Protein AF-A0AAW4PGL2-F1 (afdb_monomer_lite)

Sequence (98 aa):
MDPRDFLQNGTVSVSDTYAVCRTDHTHPCAFATIQDETETTVVVEQDTVETVDANEIESGWTRLTFEMDLPFELVGFLAAVTVVTARKPTASAVGGSA

pLDDT: mean 83.5, std 15.78, range [38.38, 97.56]

Secondary structure (DSSP, 8-state):
--HHHHHHH-EEEEEEEEEEEEESS--TT-SEEEE-SS-EEEEEEGGGGGGS--SEEEEEEEEEEEES---TT--SHHHHHHHHHTTS----------

Structure (mmCIF, N/CA/C/O backbone):
data_AF-A0AAW4PGL2-F1
#
_entry.id   AF-A0AAW4PGL2-F1
#
loop_
_atom_site.group_PDB
_atom_site.id
_atom_site.type_symbol
_atom_site.label_atom_id
_atom_site.label_alt_id
_atom_site.label_comp_id
_atom_site.label_asym_id
_atom_site.label_entity_id
_atom_site.label_seq_id
_atom_site.pdbx_PDB_ins_code
_atom_site.Cartn_x
_atom_site.Cartn_y
_atom_site.Cartn_z
_atom_site.occupancy
_atom_site.B_iso_or_equiv
_atom_site.auth_seq_id
_atom_site.auth_comp_id
_atom_site.auth_asym_id
_atom_site.auth_atom_id
_atom_site.pdbx_PDB_model_num
ATOM 1 N N . MET A 1 1 ? 16.713 9.485 -18.848 1.00 72.62 1 MET A N 1
ATOM 2 C CA . MET A 1 1 ? 16.284 8.118 -19.213 1.00 72.62 1 MET A CA 1
ATOM 3 C C . MET A 1 1 ? 14.792 8.158 -19.485 1.00 72.62 1 MET A C 1
ATOM 5 O O . MET A 1 1 ? 14.121 8.900 -18.776 1.00 72.62 1 MET A O 1
ATOM 9 N N . ASP A 1 2 ? 14.280 7.465 -20.504 1.00 80.50 2 ASP A N 1
ATOM 10 C CA . ASP A 1 2 ? 12.834 7.444 -20.759 1.00 80.50 2 ASP A CA 1
ATOM 11 C C . ASP A 1 2 ? 12.167 6.402 -19.839 1.00 80.50 2 ASP A C 1
ATOM 13 O O . ASP A 1 2 ? 12.506 5.221 -19.918 1.00 80.50 2 ASP A O 1
ATOM 17 N N . PRO A 1 3 ? 11.238 6.790 -18.945 1.00 80.19 3 PRO A N 1
ATOM 18 C CA . PRO A 1 3 ? 10.573 5.849 -18.042 1.00 80.19 3 PRO A CA 1
ATOM 19 C C . PRO A 1 3 ? 9.737 4.786 -18.770 1.00 80.19 3 PRO A C 1
ATOM 21 O O . PRO A 1 3 ? 9.455 3.734 -18.198 1.00 80.19 3 PRO A O 1
ATOM 24 N N . ARG A 1 4 ? 9.342 5.021 -20.028 1.00 80.50 4 ARG A N 1
ATOM 25 C CA . ARG A 1 4 ? 8.542 4.065 -20.809 1.00 80.50 4 ARG A CA 1
ATOM 26 C C . ARG A 1 4 ? 9.323 2.809 -21.182 1.00 80.50 4 ARG A C 1
ATOM 28 O O . ARG A 1 4 ? 8.707 1.754 -21.316 1.00 80.50 4 ARG A O 1
ATOM 35 N N . ASP A 1 5 ? 10.645 2.903 -21.286 1.00 81.88 5 ASP A N 1
ATOM 36 C CA . ASP A 1 5 ? 11.505 1.761 -21.612 1.00 81.88 5 ASP A CA 1
ATOM 37 C C . ASP A 1 5 ? 11.474 0.701 -20.495 1.00 81.88 5 ASP A C 1
ATOM 39 O O . ASP A 1 5 ? 11.529 -0.500 -20.760 1.00 81.88 5 ASP A O 1
ATOM 43 N N . PHE A 1 6 ? 11.298 1.140 -19.244 1.00 78.81 6 PHE A N 1
ATOM 44 C CA . PHE A 1 6 ? 11.144 0.264 -18.079 1.00 78.81 6 PHE A CA 1
ATOM 45 C C . PHE A 1 6 ? 9.772 -0.406 -18.030 1.00 78.81 6 PHE A C 1
ATOM 47 O O . PHE A 1 6 ? 9.664 -1.563 -17.643 1.00 78.81 6 PHE A O 1
ATOM 54 N N . LEU A 1 7 ? 8.720 0.293 -18.463 1.00 75.88 7 LEU A N 1
ATOM 55 C CA . LEU A 1 7 ? 7.367 -0.267 -18.500 1.00 75.88 7 LEU A CA 1
ATOM 56 C C . LEU A 1 7 ? 7.196 -1.323 -19.596 1.00 75.88 7 LEU A C 1
ATOM 58 O O . LEU A 1 7 ? 6.402 -2.241 -19.431 1.00 75.88 7 LEU A O 1
ATOM 62 N N . GLN A 1 8 ? 7.921 -1.202 -20.710 1.00 77.88 8 GLN A N 1
ATOM 63 C CA . GLN A 1 8 ? 7.833 -2.164 -21.815 1.00 77.88 8 GLN A CA 1
ATOM 64 C C . GLN A 1 8 ? 8.459 -3.520 -21.479 1.00 77.88 8 GLN A C 1
ATOM 66 O O . GLN A 1 8 ? 7.989 -4.542 -21.970 1.00 77.88 8 GLN A O 1
ATOM 71 N N . ASN A 1 9 ? 9.503 -3.521 -20.649 1.00 74.94 9 ASN A N 1
ATOM 72 C CA . ASN A 1 9 ? 10.282 -4.720 -20.324 1.00 74.94 9 ASN A CA 1
ATOM 73 C C . ASN A 1 9 ? 10.109 -5.181 -18.869 1.00 74.94 9 ASN A C 1
ATOM 75 O O . ASN A 1 9 ? 10.686 -6.189 -18.469 1.00 74.94 9 ASN A O 1
ATOM 79 N N . GLY A 1 10 ? 9.358 -4.427 -18.072 1.00 77.12 10 GLY A N 1
ATOM 80 C CA . GLY A 1 10 ? 9.133 -4.690 -16.661 1.00 77.12 10 GLY A CA 1
ATOM 81 C C . GLY A 1 10 ? 7.950 -5.618 -16.409 1.00 77.12 10 GLY A C 1
ATOM 82 O O . GLY A 1 10 ? 6.991 -5.651 -17.181 1.00 77.12 10 GLY A O 1
ATOM 83 N N . THR A 1 11 ? 7.997 -6.344 -15.294 1.00 85.69 11 THR A N 1
ATOM 84 C CA . THR A 1 11 ? 6.864 -7.153 -14.828 1.00 85.69 11 THR A CA 1
ATOM 85 C C . THR A 1 11 ? 6.050 -6.353 -13.816 1.00 85.69 11 THR A C 1
ATOM 87 O O . THR A 1 11 ? 6.608 -5.672 -12.954 1.00 85.69 11 THR A O 1
ATOM 90 N N . VAL A 1 12 ? 4.723 -6.413 -13.933 1.00 86.88 12 VAL A N 1
ATOM 91 C CA . VAL A 1 12 ? 3.801 -5.844 -12.945 1.00 86.88 12 VAL A CA 1
ATOM 92 C C . VAL A 1 12 ? 2.989 -6.973 -12.340 1.00 86.88 12 VAL A C 1
ATOM 94 O O . VAL A 1 12 ? 2.261 -7.667 -13.051 1.00 86.88 12 VAL A O 1
ATOM 97 N N . SER A 1 13 ? 3.099 -7.120 -11.026 1.00 89.50 13 SER A N 1
ATOM 98 C CA . SER A 1 13 ? 2.351 -8.098 -10.246 1.00 89.50 13 SER A CA 1
ATOM 99 C C . SER A 1 13 ? 1.164 -7.418 -9.573 1.00 89.50 13 SER A C 1
ATOM 101 O O . SER A 1 13 ? 1.289 -6.336 -8.995 1.00 89.50 13 SER A O 1
ATOM 103 N N . VAL A 1 14 ? 0.001 -8.058 -9.671 1.00 90.38 14 VAL A N 1
ATOM 104 C CA . VAL A 1 14 ? -1.256 -7.613 -9.064 1.00 90.38 14 VAL A CA 1
ATOM 105 C C . VAL A 1 14 ? -1.525 -8.505 -7.862 1.00 90.38 14 VAL A C 1
ATOM 107 O O . VAL A 1 14 ? -1.510 -9.727 -7.997 1.00 90.38 14 VAL A O 1
ATOM 110 N N . SER A 1 15 ? -1.721 -7.910 -6.691 1.00 88.94 15 SER A N 1
ATOM 111 C CA . SER A 1 15 ? -2.040 -8.652 -5.470 1.00 88.94 15 SER A CA 1
ATOM 112 C C . SER A 1 15 ? -3.545 -8.825 -5.266 1.00 88.94 15 SER A C 1
ATOM 114 O O . SER A 1 15 ? -4.355 -8.224 -5.974 1.00 88.94 15 SER A O 1
ATOM 116 N N . ASP A 1 16 ? -3.891 -9.541 -4.199 1.00 89.44 16 ASP A N 1
ATOM 117 C CA . ASP A 1 16 ? -5.219 -9.506 -3.591 1.00 89.44 16 ASP A CA 1
ATOM 118 C C . ASP A 1 16 ? -5.597 -8.097 -3.095 1.00 89.44 16 ASP A C 1
ATOM 120 O O . ASP A 1 16 ? -4.820 -7.135 -3.200 1.00 89.44 16 ASP A O 1
ATOM 124 N N . THR A 1 17 ? -6.824 -7.967 -2.592 1.00 95.06 17 THR A N 1
ATOM 125 C CA . THR A 1 17 ? -7.404 -6.694 -2.162 1.00 95.06 17 THR A CA 1
ATOM 126 C C . THR A 1 17 ? -6.883 -6.229 -0.807 1.00 95.06 17 THR A C 1
ATOM 128 O O . THR A 1 17 ? -6.705 -7.014 0.122 1.00 95.06 17 THR A O 1
ATOM 131 N N . TYR A 1 18 ? -6.723 -4.918 -0.687 1.00 96.50 18 TYR A N 1
ATOM 132 C CA . TYR A 1 18 ? -6.297 -4.204 0.507 1.00 96.50 18 TYR A CA 1
ATOM 133 C C . TYR A 1 18 ? -7.360 -3.185 0.921 1.00 96.50 18 TYR A C 1
ATOM 135 O O . TYR A 1 18 ? -8.204 -2.768 0.119 1.00 96.50 18 TYR A O 1
ATOM 143 N N . ALA A 1 19 ? -7.263 -2.751 2.171 1.00 96.81 19 ALA A N 1
ATOM 144 C CA . ALA A 1 19 ? -7.970 -1.602 2.702 1.00 96.81 19 ALA A CA 1
ATOM 145 C C . ALA A 1 19 ? -6.973 -0.525 3.152 1.00 96.81 19 ALA A C 1
ATOM 147 O O . ALA A 1 19 ? -5.878 -0.831 3.634 1.00 96.81 19 ALA A O 1
ATOM 148 N N . VAL A 1 20 ? -7.367 0.735 2.982 1.00 97.56 20 VAL A N 1
ATOM 149 C CA . VAL A 1 20 ? -6.675 1.913 3.507 1.00 97.56 20 VAL A CA 1
ATOM 150 C C . VAL A 1 20 ? -7.495 2.418 4.685 1.00 97.56 20 VAL A C 1
ATOM 152 O O . VAL A 1 20 ? -8.663 2.765 4.525 1.00 97.56 20 VAL A O 1
ATOM 155 N N . CYS A 1 21 ? -6.900 2.418 5.871 1.00 96.88 21 CYS A N 1
ATOM 156 C CA . CYS A 1 21 ? -7.586 2.750 7.110 1.00 96.88 21 CYS A CA 1
ATOM 157 C C . CYS A 1 21 ? -6.934 3.971 7.752 1.00 96.88 21 CYS A C 1
ATOM 159 O O . CYS A 1 21 ? -5.734 3.944 8.038 1.00 96.88 21 CYS A O 1
ATOM 161 N N . ARG A 1 22 ? -7.728 5.004 8.041 1.00 96.75 22 ARG A N 1
ATOM 162 C CA . ARG A 1 22 ? -7.296 6.105 8.905 1.00 96.75 22 ARG A CA 1
ATOM 163 C C . ARG A 1 22 ? -7.452 5.686 10.359 1.00 96.75 22 ARG A C 1
ATOM 165 O O . ARG A 1 22 ? -8.545 5.302 10.776 1.00 96.75 22 ARG A O 1
ATOM 172 N N . THR A 1 23 ? -6.385 5.788 11.134 1.00 95.19 23 THR A N 1
ATOM 173 C CA . THR A 1 23 ? -6.311 5.321 12.521 1.00 95.19 23 THR A CA 1
ATOM 174 C C . THR A 1 23 ? -5.625 6.362 13.404 1.00 95.19 23 THR A C 1
ATOM 176 O O . THR A 1 23 ? -4.953 7.272 12.923 1.00 95.19 23 THR A O 1
ATOM 179 N N . ASP A 1 24 ? -5.759 6.207 14.720 1.00 93.44 24 ASP A N 1
ATOM 180 C CA . ASP A 1 24 ? -5.010 7.016 15.695 1.00 93.44 24 ASP A CA 1
ATOM 181 C C . ASP A 1 24 ? -3.689 6.343 16.126 1.00 93.44 24 ASP A C 1
ATOM 183 O O . ASP A 1 24 ? -2.929 6.882 16.931 1.00 93.44 24 ASP A O 1
ATOM 187 N N . HIS A 1 25 ? -3.418 5.134 15.624 1.00 92.38 25 HIS A N 1
ATOM 188 C CA . HIS A 1 25 ? -2.273 4.308 16.002 1.00 92.38 25 HIS A CA 1
ATOM 189 C C . HIS A 1 25 ? -1.837 3.367 14.872 1.00 92.38 25 HIS A C 1
ATOM 191 O O . HIS A 1 25 ? -2.588 3.073 13.943 1.00 92.38 25 HIS A O 1
ATOM 197 N N . THR A 1 26 ? -0.605 2.866 14.958 1.00 94.25 26 THR A N 1
ATOM 198 C CA . THR A 1 26 ? -0.079 1.882 14.006 1.00 94.25 26 THR A CA 1
ATOM 199 C C . THR A 1 26 ? -0.710 0.505 14.228 1.00 94.25 26 THR A C 1
ATOM 201 O O . THR A 1 26 ? -1.142 0.178 15.333 1.00 94.25 26 THR A O 1
ATOM 204 N N . HIS A 1 27 ? -0.734 -0.332 13.189 1.00 93.94 27 HIS A N 1
ATOM 205 C CA . HIS A 1 27 ? -1.255 -1.697 13.279 1.00 93.94 27 HIS A CA 1
ATOM 206 C C . HIS A 1 27 ? -0.132 -2.714 13.010 1.00 93.94 27 HIS A C 1
ATOM 208 O O . HIS A 1 27 ? 0.581 -2.578 12.015 1.00 93.94 27 HIS A O 1
ATOM 214 N N . PRO A 1 28 ? 0.048 -3.753 13.849 1.00 92.62 28 PRO A N 1
ATOM 215 C CA . PRO A 1 28 ? 1.182 -4.677 13.738 1.00 92.62 28 PRO A CA 1
ATOM 216 C C . PRO A 1 28 ? 1.186 -5.491 12.438 1.00 92.62 28 PRO A C 1
ATOM 218 O O . PRO A 1 28 ? 2.251 -5.866 11.958 1.00 92.62 28 PRO A O 1
ATOM 221 N N . CYS A 1 29 ? 0.011 -5.739 11.855 1.00 91.50 29 CYS A N 1
ATOM 222 C CA . CYS A 1 29 ? -0.132 -6.443 10.577 1.00 91.50 29 CYS A CA 1
ATOM 223 C C . CYS A 1 29 ? -0.265 -5.487 9.378 1.00 91.50 29 CYS A C 1
ATOM 225 O O . CYS A 1 29 ? -0.711 -5.904 8.312 1.00 91.50 29 CYS A O 1
ATOM 227 N N . ALA A 1 30 ? 0.043 -4.196 9.544 1.00 95.62 30 ALA A N 1
ATOM 228 C CA . ALA A 1 30 ? 0.002 -3.249 8.436 1.00 95.62 30 ALA A CA 1
ATOM 229 C C . ALA A 1 30 ? 1.065 -3.596 7.388 1.00 95.62 30 ALA A C 1
ATOM 231 O O . ALA A 1 30 ? 2.246 -3.732 7.701 1.00 95.62 30 ALA A O 1
ATOM 232 N N . PHE A 1 31 ? 0.645 -3.674 6.127 1.00 95.56 31 PHE A N 1
ATOM 233 C CA . PHE A 1 31 ? 1.560 -3.735 4.993 1.00 95.56 31 PHE A CA 1
ATOM 234 C C . PHE A 1 31 ? 2.372 -2.439 4.881 1.00 95.56 31 PHE A C 1
ATOM 236 O O . PHE A 1 31 ? 3.577 -2.470 4.637 1.00 95.56 31 PHE A O 1
ATOM 243 N N . ALA A 1 32 ? 1.710 -1.299 5.078 1.00 96.12 32 ALA A N 1
ATOM 244 C CA . ALA A 1 32 ? 2.350 0.006 5.125 1.00 96.12 32 ALA A CA 1
ATOM 245 C C . ALA A 1 32 ? 1.729 0.854 6.231 1.00 96.12 32 ALA A C 1
ATOM 247 O O . ALA A 1 32 ? 0.532 0.772 6.494 1.00 96.12 32 ALA A O 1
ATOM 248 N N . THR A 1 33 ? 2.552 1.682 6.867 1.00 96.94 33 THR A N 1
ATOM 249 C CA . THR A 1 33 ? 2.098 2.718 7.794 1.00 96.94 33 THR A CA 1
ATOM 250 C C . THR A 1 33 ? 2.660 4.049 7.332 1.00 96.94 33 THR A C 1
ATOM 252 O O . THR A 1 33 ? 3.871 4.188 7.155 1.00 96.94 33 THR A O 1
ATOM 255 N N . ILE A 1 34 ? 1.768 5.005 7.110 1.00 96.00 34 ILE A N 1
ATOM 256 C CA . ILE A 1 34 ? 2.082 6.390 6.807 1.00 96.00 34 ILE A CA 1
ATOM 257 C C . ILE A 1 34 ? 1.695 7.179 8.046 1.00 96.00 34 ILE A C 1
ATOM 259 O O . ILE A 1 34 ? 0.543 7.145 8.470 1.00 96.00 34 ILE A O 1
ATOM 263 N N . GLN A 1 35 ? 2.671 7.849 8.643 1.00 95.38 35 GLN A N 1
ATOM 264 C CA . GLN A 1 35 ? 2.452 8.673 9.818 1.00 95.38 35 GLN A CA 1
ATOM 265 C C . GLN A 1 35 ? 2.942 10.081 9.514 1.00 95.38 35 GLN A C 1
ATOM 267 O O . GLN A 1 35 ? 4.123 10.274 9.209 1.00 95.38 35 GLN A O 1
ATOM 272 N N . ASP A 1 36 ? 2.028 11.039 9.588 1.00 89.31 36 ASP A N 1
ATOM 273 C CA . ASP A 1 36 ? 2.345 12.460 9.562 1.00 89.31 36 ASP A CA 1
ATOM 274 C C . ASP A 1 36 ? 2.028 13.114 10.919 1.00 89.31 36 ASP A C 1
ATOM 276 O O . ASP A 1 36 ? 1.779 12.434 11.916 1.00 89.31 36 ASP A O 1
ATOM 280 N N . GLU A 1 37 ? 2.142 14.440 11.000 1.00 90.75 37 GLU A N 1
ATOM 281 C CA . GLU A 1 37 ? 1.927 15.183 12.249 1.00 90.75 37 GLU A CA 1
ATOM 282 C C . GLU A 1 37 ? 0.460 15.189 12.709 1.00 90.75 37 GLU A C 1
ATOM 284 O O . GLU A 1 37 ? 0.178 15.466 13.876 1.00 90.75 37 GLU A O 1
ATOM 289 N N . THR A 1 38 ? -0.472 14.914 11.801 1.00 87.75 38 THR A N 1
ATOM 290 C CA . THR A 1 38 ? -1.918 15.081 11.979 1.00 87.75 38 THR A CA 1
ATOM 291 C C . THR A 1 38 ? -2.703 13.780 11.878 1.00 87.75 38 THR A C 1
ATOM 293 O O . THR A 1 38 ? -3.789 13.689 12.446 1.00 87.75 38 THR A O 1
ATOM 296 N N . GLU A 1 39 ? -2.173 12.782 11.177 1.00 91.88 39 GLU A N 1
ATOM 297 C CA . GLU A 1 39 ? -2.894 11.581 10.790 1.00 91.88 39 GLU A CA 1
ATOM 298 C C . GLU A 1 39 ? -1.967 10.358 10.735 1.00 91.88 39 GLU A C 1
ATOM 300 O O . GLU A 1 39 ? -0.810 10.422 10.304 1.00 91.88 39 GLU A O 1
ATOM 305 N N . THR A 1 40 ? -2.497 9.210 11.164 1.00 96.38 40 THR A N 1
ATOM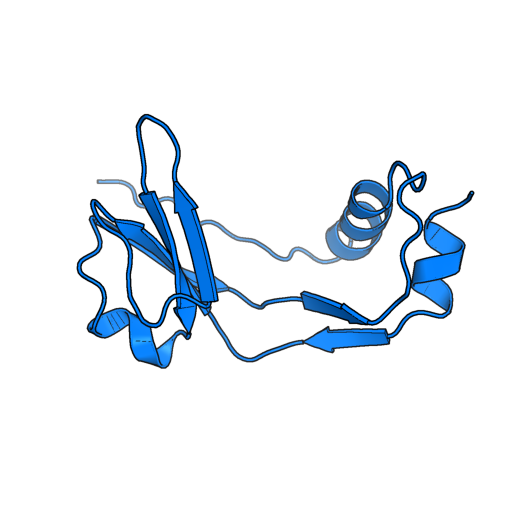 306 C CA . THR A 1 40 ? -1.913 7.901 10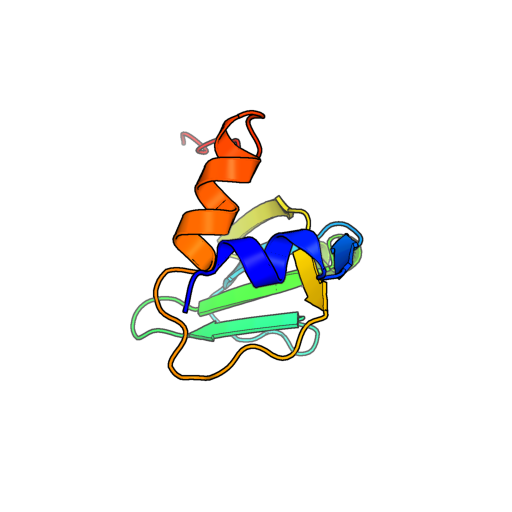.868 1.00 96.38 40 THR A CA 1
ATOM 307 C C . THR A 1 40 ? -2.821 7.163 9.893 1.00 96.38 40 THR A C 1
ATOM 309 O O . THR A 1 40 ? -4.021 7.023 10.117 1.00 96.38 40 THR A O 1
ATOM 312 N N . THR A 1 41 ? -2.235 6.667 8.810 1.00 97.19 41 THR A N 1
ATOM 313 C CA . THR A 1 41 ? -2.911 5.825 7.826 1.00 97.19 41 THR A CA 1
ATOM 314 C C . THR A 1 41 ? -2.182 4.494 7.721 1.00 97.19 41 THR A C 1
ATOM 316 O O . THR A 1 41 ? -0.969 4.439 7.498 1.00 97.19 41 THR A O 1
ATOM 319 N N . VAL A 1 42 ? -2.921 3.397 7.865 1.00 97.56 42 VAL A N 1
ATOM 320 C CA . VAL A 1 42 ? -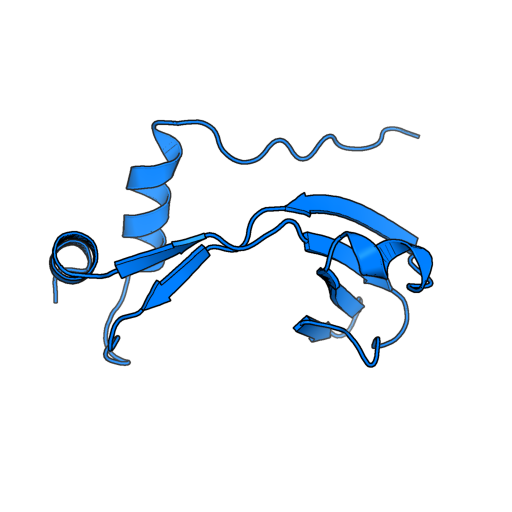2.406 2.036 7.701 1.00 97.56 42 VAL A CA 1
ATOM 321 C C . VAL A 1 42 ? -3.031 1.381 6.478 1.00 97.56 42 VAL A C 1
ATOM 323 O O . VAL A 1 42 ? -4.219 1.528 6.206 1.00 97.56 42 VAL A O 1
ATOM 326 N N . VAL A 1 43 ? -2.222 0.636 5.734 1.00 97.31 43 VAL A N 1
ATOM 327 C CA . VAL A 1 43 ? -2.681 -0.204 4.625 1.00 97.31 43 VAL A CA 1
ATOM 328 C C . VAL A 1 43 ? -2.615 -1.650 5.089 1.00 97.31 43 VAL A C 1
ATOM 330 O O . VAL A 1 43 ? -1.540 -2.119 5.467 1.00 97.31 43 VAL A O 1
ATOM 333 N N . VAL A 1 44 ? -3.739 -2.359 5.070 1.00 96.69 44 VAL A N 1
ATOM 334 C CA . VAL A 1 44 ? -3.858 -3.759 5.518 1.00 96.69 44 VAL A CA 1
ATOM 335 C C . VAL A 1 44 ? -4.496 -4.615 4.435 1.00 96.69 44 VAL A C 1
ATOM 337 O O . VAL A 1 44 ? -5.187 -4.103 3.556 1.00 96.69 44 VAL A O 1
ATOM 340 N N . GLU A 1 45 ? -4.272 -5.924 4.487 1.00 95.88 45 GLU A N 1
ATOM 341 C CA . GLU A 1 45 ? -5.035 -6.859 3.657 1.00 95.88 45 GLU A CA 1
ATOM 342 C C . GLU A 1 45 ? -6.526 -6.757 3.993 1.00 95.88 45 GLU A C 1
ATOM 344 O O . GLU A 1 45 ? -6.895 -6.553 5.154 1.00 95.88 45 GLU A O 1
ATOM 349 N N . GLN A 1 46 ? -7.387 -6.895 2.982 1.00 94.81 46 GLN A N 1
ATOM 350 C CA . GLN A 1 46 ? -8.834 -6.726 3.136 1.00 94.81 46 GLN A CA 1
ATOM 351 C C . GLN A 1 46 ? -9.414 -7.642 4.227 1.00 94.81 46 GLN A C 1
ATOM 353 O O . GLN A 1 46 ? -10.287 -7.214 4.975 1.00 94.81 46 GLN A O 1
ATOM 358 N N . ASP A 1 47 ? -8.880 -8.855 4.370 1.00 93.56 47 ASP A N 1
ATOM 359 C CA . ASP A 1 47 ? -9.319 -9.840 5.369 1.00 93.56 47 ASP A CA 1
ATOM 360 C C . ASP A 1 47 ? -8.905 -9.474 6.807 1.00 93.56 47 ASP A C 1
ATOM 362 O O . ASP A 1 47 ? -9.434 -10.018 7.772 1.00 93.56 47 ASP A O 1
ATOM 366 N N . THR A 1 48 ? -7.965 -8.538 6.968 1.00 92.88 48 THR A N 1
ATOM 367 C CA . THR A 1 48 ? -7.488 -8.051 8.275 1.00 92.88 48 THR A CA 1
ATOM 368 C C . THR A 1 48 ? -8.210 -6.770 8.704 1.00 92.88 48 THR A C 1
ATOM 370 O O . THR A 1 48 ? -8.014 -6.290 9.816 1.00 92.88 48 THR A O 1
ATOM 373 N N . VAL A 1 49 ? -9.075 -6.199 7.858 1.00 93.75 49 VAL A N 1
ATOM 374 C CA . VAL A 1 49 ? -9.700 -4.892 8.115 1.00 93.75 49 VAL A CA 1
ATOM 375 C C . VAL A 1 49 ? -10.521 -4.862 9.410 1.00 93.75 49 VAL A C 1
ATOM 377 O O . VAL A 1 49 ? -10.501 -3.863 10.119 1.00 93.75 49 VAL A O 1
ATOM 380 N N . GLU A 1 50 ? -11.182 -5.970 9.762 1.00 91.75 50 GLU A N 1
ATOM 381 C CA . GLU A 1 50 ? -12.020 -6.069 10.966 1.00 91.75 50 GLU A CA 1
ATOM 382 C C . GLU A 1 50 ? -11.213 -6.022 12.271 1.00 91.75 50 GLU A C 1
ATOM 384 O O . GLU A 1 50 ? -11.780 -5.788 13.337 1.00 91.75 50 GLU A O 1
ATOM 389 N N . THR A 1 51 ? -9.894 -6.240 12.214 1.00 92.44 51 THR A N 1
ATOM 390 C CA . THR A 1 51 ? -9.019 -6.155 13.392 1.00 92.44 51 THR A CA 1
ATOM 391 C C . THR A 1 51 ? -8.441 -4.759 13.598 1.00 92.44 51 THR A C 1
ATOM 393 O O . THR A 1 51 ? -7.739 -4.541 14.585 1.00 92.44 51 THR A O 1
ATOM 396 N N . VAL A 1 52 ? -8.691 -3.830 12.671 1.00 93.44 52 VAL A N 1
ATOM 397 C CA . VAL A 1 52 ? -8.178 -2.462 12.727 1.00 93.44 52 VAL A CA 1
ATOM 398 C C . VAL A 1 52 ? -9.216 -1.558 13.383 1.00 93.44 52 VAL A C 1
ATOM 400 O O . VAL A 1 52 ? -10.337 -1.428 12.900 1.00 93.44 52 VAL A O 1
ATOM 403 N N . ASP A 1 53 ? -8.822 -0.889 14.462 1.00 93.81 53 ASP A N 1
ATOM 404 C CA . ASP A 1 53 ? -9.603 0.193 15.060 1.00 93.81 53 ASP A CA 1
ATOM 405 C C . ASP A 1 53 ? -9.373 1.480 14.249 1.00 93.81 53 ASP A C 1
ATOM 407 O O . ASP A 1 53 ? -8.358 2.167 14.398 1.00 93.81 53 ASP A O 1
ATOM 411 N N . ALA A 1 54 ? -10.273 1.726 13.292 1.00 93.56 54 ALA A N 1
ATOM 412 C CA . ALA A 1 54 ? -10.151 2.772 12.285 1.00 93.56 54 ALA A CA 1
ATOM 413 C C . ALA A 1 54 ? -11.308 3.774 12.341 1.00 93.56 54 ALA A C 1
ATOM 415 O O . ALA A 1 54 ? -12.479 3.409 12.433 1.00 93.56 54 ALA A O 1
ATOM 416 N N . ASN A 1 55 ? -10.957 5.048 12.183 1.00 93.12 55 ASN A N 1
ATOM 417 C CA . ASN A 1 55 ? -11.891 6.164 12.070 1.00 93.12 55 ASN A CA 1
ATOM 418 C C . ASN A 1 55 ? -12.555 6.213 10.684 1.00 93.12 55 ASN A C 1
ATOM 420 O O . ASN A 1 55 ? -13.679 6.690 10.545 1.00 93.12 55 ASN A O 1
ATOM 424 N N . GLU A 1 56 ? -11.846 5.754 9.650 1.00 95.62 56 GLU A N 1
ATOM 425 C CA . GLU A 1 56 ? -12.325 5.686 8.269 1.00 95.62 56 GLU A CA 1
ATOM 426 C C . GLU A 1 56 ? -11.658 4.511 7.548 1.00 95.62 56 GLU A C 1
ATOM 428 O O . GLU A 1 56 ? -10.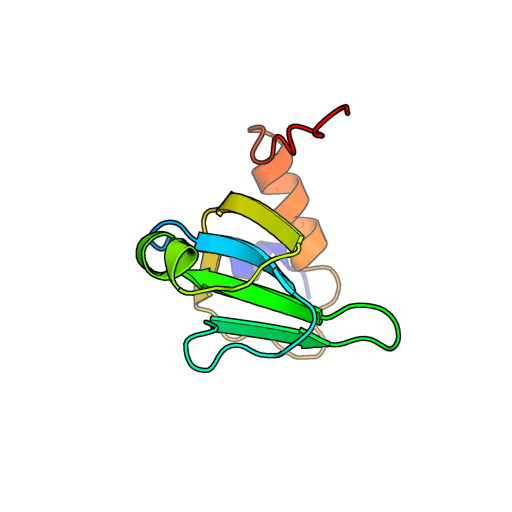483 4.227 7.787 1.00 95.62 56 GLU A O 1
ATOM 433 N N . ILE A 1 57 ? -12.411 3.815 6.693 1.00 96.25 57 ILE A N 1
ATOM 434 C CA . ILE A 1 57 ? -11.953 2.627 5.966 1.00 96.25 57 ILE A CA 1
ATOM 435 C C . ILE A 1 57 ? -12.345 2.765 4.498 1.00 96.25 57 ILE A C 1
ATOM 437 O O . ILE A 1 57 ? -13.530 2.801 4.161 1.00 96.25 57 ILE A O 1
ATOM 441 N N . GLU A 1 58 ? -11.352 2.734 3.620 1.00 96.38 58 GLU A N 1
ATOM 442 C CA . GLU A 1 58 ? -11.540 2.582 2.183 1.00 96.38 58 GLU A CA 1
ATOM 443 C C . GLU A 1 58 ? -11.140 1.166 1.759 1.00 96.38 58 GLU A C 1
ATOM 445 O O . GLU A 1 58 ? -9.995 0.753 1.928 1.00 96.38 58 GLU A O 1
ATOM 450 N N . SER A 1 59 ? -12.080 0.405 1.200 1.00 94.81 59 SER A N 1
ATOM 451 C CA . SER A 1 59 ? -11.901 -1.014 0.855 1.00 94.81 59 SER A CA 1
ATOM 452 C C . SER A 1 59 ? -11.800 -1.252 -0.653 1.00 94.81 59 SER A C 1
ATOM 454 O O . SER A 1 59 ? -12.139 -0.389 -1.464 1.00 94.81 59 SER A O 1
ATOM 456 N N . GLY A 1 60 ? -11.351 -2.450 -1.037 1.00 93.06 60 GLY A N 1
ATOM 457 C CA . GLY A 1 60 ? -11.312 -2.878 -2.440 1.00 93.06 60 GLY A CA 1
ATOM 458 C C . GLY A 1 60 ? -10.135 -2.320 -3.243 1.00 93.06 60 GLY A C 1
ATOM 459 O O . GLY A 1 60 ? -10.164 -2.335 -4.476 1.00 93.06 60 GLY A O 1
ATOM 460 N N . TRP A 1 61 ? -9.086 -1.847 -2.572 1.00 94.94 61 TRP A N 1
ATOM 461 C CA . TRP A 1 61 ? -7.872 -1.378 -3.229 1.00 94.94 61 TRP A CA 1
ATOM 462 C C . TRP A 1 61 ? -7.057 -2.554 -3.761 1.00 94.94 61 TRP A C 1
ATOM 464 O O . TRP A 1 61 ? -6.900 -3.571 -3.098 1.00 94.94 61 TRP A O 1
ATOM 474 N N . THR A 1 62 ? -6.503 -2.425 -4.964 1.00 93.56 62 THR A N 1
ATOM 475 C CA . THR A 1 62 ? -5.591 -3.423 -5.539 1.00 93.56 62 THR A CA 1
ATOM 476 C C . THR A 1 62 ? -4.176 -2.861 -5.556 1.00 93.56 62 THR A C 1
ATOM 478 O O . THR A 1 62 ? -3.954 -1.777 -6.099 1.00 93.56 62 THR A O 1
ATOM 481 N N . ARG A 1 63 ? -3.204 -3.587 -4.993 1.00 92.31 63 ARG A N 1
ATOM 482 C CA . ARG A 1 63 ? -1.799 -3.164 -5.016 1.00 92.31 63 ARG A CA 1
ATOM 483 C C . ARG A 1 63 ? -1.126 -3.648 -6.300 1.00 92.31 63 ARG A C 1
ATOM 485 O O . ARG A 1 63 ? -1.230 -4.811 -6.689 1.00 92.31 63 ARG A O 1
ATOM 492 N N . LEU A 1 64 ? -0.403 -2.727 -6.931 1.00 91.19 64 LEU A N 1
ATOM 493 C CA . LEU A 1 64 ? 0.465 -2.991 -8.073 1.00 91.19 64 LEU A CA 1
ATOM 494 C C . LEU A 1 64 ? 1.919 -2.964 -7.608 1.00 91.19 64 LEU A C 1
ATOM 496 O O . LEU A 1 64 ? 2.372 -1.960 -7.055 1.00 91.19 64 LEU A O 1
ATOM 500 N N . THR A 1 65 ? 2.649 -4.045 -7.861 1.00 90.38 65 THR A N 1
ATOM 501 C CA . THR A 1 65 ? 4.089 -4.130 -7.602 1.00 90.38 65 THR A CA 1
ATOM 502 C C . THR A 1 65 ? 4.836 -4.133 -8.927 1.00 90.38 65 THR A C 1
ATOM 504 O O . THR A 1 65 ? 4.581 -4.971 -9.787 1.00 90.38 65 THR A O 1
ATOM 507 N N . PHE A 1 66 ? 5.764 -3.193 -9.088 1.00 88.81 66 PHE A N 1
ATOM 508 C CA . PHE A 1 66 ? 6.630 -3.080 -10.258 1.00 88.81 66 PHE A CA 1
ATOM 509 C C . PHE A 1 66 ? 7.933 -3.839 -9.985 1.00 88.81 66 PHE A C 1
ATOM 511 O O . PHE A 1 66 ? 8.774 -3.373 -9.220 1.00 88.81 66 PHE A O 1
ATOM 518 N N . GLU A 1 67 ? 8.090 -5.015 -10.587 1.00 88.56 67 GLU A N 1
ATOM 519 C CA . GLU A 1 67 ? 9.263 -5.881 -10.424 1.00 88.56 67 GLU A CA 1
ATOM 520 C C . GLU A 1 67 ? 10.338 -5.487 -11.441 1.00 88.56 67 GLU A C 1
ATOM 522 O O . GLU 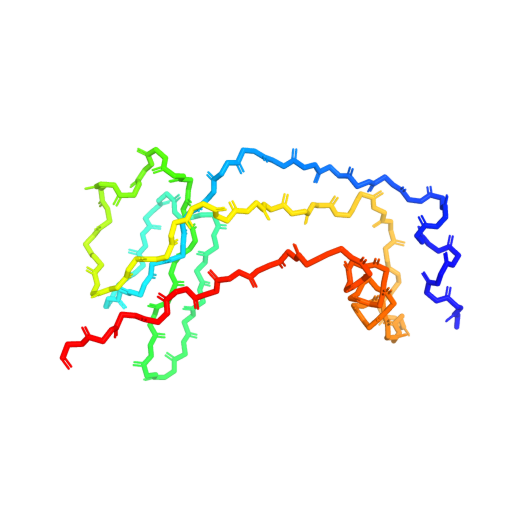A 1 67 ? 10.434 -6.044 -12.538 1.00 88.56 67 GLU A O 1
ATOM 527 N N . MET A 1 68 ? 11.105 -4.452 -11.104 1.00 86.38 68 MET A N 1
ATOM 528 C CA . MET A 1 68 ? 12.169 -3.915 -11.950 1.00 86.38 68 MET A CA 1
ATOM 529 C C . MET A 1 68 ? 13.191 -3.128 -11.130 1.00 86.38 68 MET A C 1
ATOM 531 O O . MET A 1 68 ? 12.844 -2.479 -10.143 1.00 86.38 68 MET A O 1
ATOM 535 N N . ASP A 1 69 ? 14.442 -3.130 -11.586 1.00 86.38 69 ASP A N 1
ATOM 536 C CA . ASP A 1 69 ? 15.496 -2.295 -11.015 1.00 86.38 69 ASP A CA 1
ATOM 537 C C . ASP A 1 69 ? 15.338 -0.854 -11.517 1.00 86.38 69 ASP A C 1
ATOM 539 O O . ASP A 1 69 ? 15.697 -0.520 -12.651 1.00 86.38 69 ASP A O 1
ATOM 543 N N . LEU A 1 70 ? 14.767 0.009 -10.674 1.00 83.44 70 LEU A N 1
ATOM 544 C CA . LEU A 1 70 ? 14.607 1.430 -10.978 1.00 83.44 70 LEU A CA 1
ATOM 545 C C . LEU A 1 70 ? 15.832 2.221 -10.494 1.00 83.44 70 LEU A C 1
ATOM 547 O O . LEU A 1 70 ? 16.123 2.221 -9.295 1.00 83.44 70 LEU A O 1
ATOM 551 N N . PRO A 1 71 ? 16.547 2.938 -11.381 1.00 85.75 71 PRO A N 1
ATOM 552 C CA . PRO A 1 71 ? 17.640 3.800 -10.953 1.00 85.75 71 PRO A CA 1
ATOM 553 C C . PRO A 1 71 ? 17.103 5.020 -10.193 1.00 85.75 71 PRO A C 1
ATOM 555 O O . PRO A 1 71 ? 16.102 5.613 -10.586 1.00 85.75 71 PRO A O 1
ATOM 558 N N . PHE A 1 72 ? 17.810 5.448 -9.142 1.00 79.50 72 PHE A N 1
ATOM 559 C CA . PHE A 1 72 ? 17.415 6.598 -8.309 1.00 79.50 72 PHE A CA 1
ATOM 560 C C . PHE A 1 72 ? 17.268 7.917 -9.086 1.00 79.50 72 PHE A C 1
ATOM 562 O O . PHE A 1 72 ? 16.492 8.781 -8.693 1.00 79.50 72 PHE A O 1
ATOM 569 N N . GLU A 1 73 ? 17.988 8.078 -10.198 1.00 83.25 73 GLU A N 1
ATOM 570 C CA . GLU A 1 73 ? 17.918 9.268 -11.061 1.00 83.25 73 GLU A CA 1
ATOM 571 C C . GLU A 1 73 ? 16.688 9.273 -11.988 1.00 83.25 73 GLU A C 1
ATOM 573 O O . GLU A 1 73 ? 16.490 10.210 -12.768 1.00 83.25 73 GLU A O 1
ATOM 578 N N . LEU A 1 74 ? 15.863 8.221 -11.953 1.00 81.19 74 LEU A N 1
ATOM 579 C CA . LEU A 1 74 ? 14.687 8.107 -12.802 1.00 81.19 74 LEU A CA 1
ATOM 580 C C . LEU A 1 74 ? 13.581 9.063 -12.343 1.00 81.19 74 LEU A C 1
ATOM 582 O O . LEU A 1 74 ? 12.856 8.814 -11.383 1.00 81.19 74 LEU A O 1
ATOM 586 N N . VAL A 1 75 ? 13.398 10.139 -13.102 1.00 84.81 75 VAL A N 1
ATOM 587 C CA . VAL A 1 75 ? 12.316 11.108 -12.898 1.00 84.81 75 VAL A CA 1
ATOM 588 C C . VAL A 1 75 ? 11.134 10.779 -13.811 1.00 84.81 75 VAL A C 1
ATOM 590 O O . VAL A 1 75 ? 11.305 10.488 -14.993 1.00 84.81 75 VAL A O 1
ATOM 593 N N . GLY A 1 76 ? 9.913 10.866 -13.276 1.00 83.19 76 GLY A N 1
ATOM 594 C CA . GLY A 1 76 ? 8.683 10.774 -14.074 1.00 83.19 76 GLY A CA 1
ATOM 595 C C . GLY A 1 76 ? 8.144 9.359 -14.308 1.00 83.19 76 GLY A C 1
ATOM 596 O O . GLY A 1 76 ? 7.195 9.204 -15.072 1.00 83.19 76 GLY A O 1
ATOM 597 N N . PHE A 1 77 ? 8.681 8.338 -13.633 1.00 84.50 77 PHE A N 1
ATOM 598 C CA . PHE A 1 77 ? 8.168 6.964 -13.722 1.00 84.50 77 PHE A CA 1
ATOM 599 C C . PHE A 1 77 ? 6.682 6.865 -13.350 1.00 84.50 77 PHE A C 1
ATOM 601 O O . PHE A 1 77 ? 5.873 6.394 -14.146 1.00 84.50 77 PHE A O 1
ATOM 608 N N . LEU A 1 78 ? 6.296 7.405 -12.188 1.00 83.00 78 LEU A N 1
ATOM 609 C CA . LEU A 1 78 ? 4.895 7.406 -11.750 1.00 83.00 78 LEU A CA 1
ATOM 610 C C . LEU A 1 78 ? 3.984 8.177 -12.717 1.00 83.00 78 LEU A C 1
ATOM 612 O O . LEU A 1 78 ? 2.865 7.746 -12.969 1.00 83.00 78 LEU A O 1
ATOM 616 N N . ALA A 1 79 ? 4.469 9.269 -13.318 1.00 84.69 79 ALA A N 1
ATOM 617 C CA . ALA A 1 79 ? 3.709 10.013 -14.324 1.00 84.69 79 ALA A CA 1
ATOM 618 C C . ALA A 1 79 ? 3.470 9.186 -15.601 1.00 84.69 79 ALA A C 1
ATOM 620 O O . ALA A 1 79 ? 2.405 9.271 -16.208 1.00 84.69 79 ALA A O 1
ATOM 621 N N . ALA A 1 80 ? 4.436 8.358 -16.006 1.00 83.75 80 ALA A N 1
ATOM 622 C CA . ALA A 1 80 ? 4.259 7.442 -17.128 1.00 83.75 80 ALA A CA 1
ATOM 623 C C . ALA A 1 80 ? 3.245 6.332 -16.801 1.00 83.75 80 ALA A C 1
ATOM 625 O O . ALA A 1 80 ? 2.390 6.025 -17.633 1.00 83.75 80 ALA A O 1
ATOM 626 N N . VAL A 1 81 ? 3.295 5.777 -15.585 1.00 82.50 81 VAL A N 1
ATOM 627 C CA . VAL A 1 81 ? 2.336 4.766 -15.107 1.00 82.50 81 VAL A CA 1
ATOM 628 C C . VAL A 1 81 ? 0.907 5.315 -15.117 1.00 82.50 81 VAL A C 1
ATOM 630 O O . VAL A 1 81 ? 0.013 4.689 -15.686 1.00 82.50 81 VAL A O 1
ATOM 633 N N . THR A 1 82 ? 0.676 6.501 -14.550 1.00 80.00 82 THR A N 1
ATOM 634 C CA . THR A 1 82 ? -0.677 7.072 -14.439 1.00 80.00 82 THR A CA 1
ATOM 635 C C . THR A 1 82 ? -1.311 7.354 -15.798 1.00 80.00 82 THR A C 1
ATOM 637 O O . THR A 1 82 ? -2.506 7.122 -15.968 1.00 80.00 82 THR A O 1
ATOM 640 N N . VAL A 1 83 ? -0.532 7.785 -16.796 1.00 72.12 83 VAL A N 1
ATOM 641 C CA . VAL A 1 83 ? -1.022 8.021 -18.167 1.00 72.12 83 VAL A CA 1
ATOM 642 C C . VAL A 1 83 ? -1.514 6.732 -18.833 1.00 72.12 83 VAL A C 1
ATOM 644 O O . VAL A 1 83 ? -2.511 6.757 -19.560 1.00 72.12 83 VAL A O 1
ATOM 647 N N . VAL A 1 84 ? -0.838 5.605 -18.595 1.00 64.19 84 VAL A N 1
ATOM 648 C CA . VAL A 1 84 ? -1.233 4.302 -19.154 1.00 64.19 84 VAL A CA 1
ATOM 649 C C . VAL A 1 84 ? -2.519 3.807 -18.496 1.00 64.19 84 VAL A C 1
ATOM 651 O O . VAL A 1 84 ? -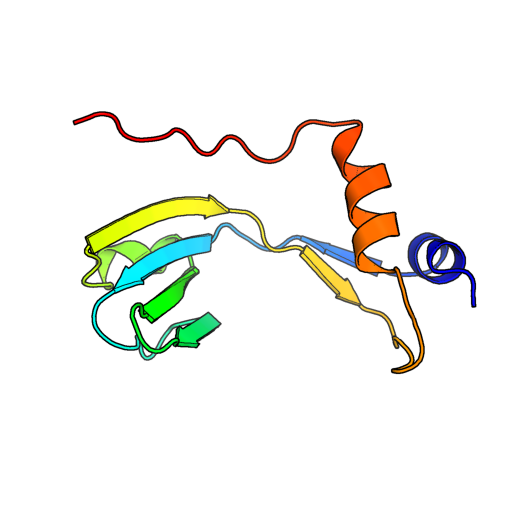3.425 3.347 -19.197 1.00 64.19 84 VAL A O 1
ATOM 654 N N . THR A 1 85 ? -2.634 3.958 -17.176 1.00 57.41 85 THR A N 1
ATOM 655 C CA . THR A 1 85 ? -3.803 3.486 -16.430 1.00 57.41 85 THR A CA 1
ATOM 656 C C . THR A 1 85 ? -5.019 4.389 -16.632 1.00 57.41 85 THR A C 1
ATOM 658 O O . THR A 1 85 ? -6.113 3.877 -16.806 1.00 57.41 85 THR A O 1
ATOM 661 N N . ALA A 1 86 ? -4.866 5.711 -16.754 1.00 58.56 86 ALA A N 1
ATOM 662 C CA . ALA A 1 86 ? -5.984 6.657 -16.907 1.00 58.56 86 ALA A CA 1
ATOM 663 C C . ALA A 1 86 ? -6.862 6.435 -18.157 1.00 58.56 86 ALA A C 1
ATOM 665 O O . ALA A 1 86 ? -7.986 6.931 -18.226 1.00 58.56 86 ALA A O 1
ATOM 666 N N . ARG A 1 87 ? -6.393 5.666 -19.149 1.00 54.25 87 ARG A N 1
ATOM 667 C CA . ARG A 1 87 ? -7.215 5.247 -20.300 1.00 54.25 87 ARG A CA 1
ATOM 668 C C . ARG A 1 87 ? -8.257 4.170 -19.951 1.00 54.25 87 ARG A C 1
ATOM 670 O O . ARG A 1 87 ? -9.131 3.903 -20.775 1.00 54.25 87 ARG A O 1
ATOM 677 N N . LYS A 1 88 ? -8.197 3.582 -18.752 1.00 51.84 88 LYS A N 1
ATOM 678 C CA . LYS A 1 88 ? -9.228 2.729 -18.144 1.00 51.84 88 LYS A CA 1
ATOM 679 C C . LYS A 1 88 ? -9.451 3.192 -16.694 1.00 51.84 88 LYS A C 1
ATOM 681 O O . LYS A 1 88 ? -8.534 3.069 -15.896 1.00 51.84 88 LYS A O 1
ATOM 686 N N . PRO A 1 89 ? -10.621 3.732 -16.322 1.00 44.09 89 PRO A N 1
ATOM 687 C CA . PRO A 1 89 ? -10.812 4.298 -14.988 1.00 44.09 89 PRO A CA 1
ATOM 688 C C . PRO A 1 89 ? -10.576 3.242 -13.897 1.00 44.09 89 PRO A C 1
ATOM 690 O O . PRO A 1 89 ? -11.287 2.244 -13.830 1.00 44.09 89 PRO A O 1
ATOM 693 N N . THR A 1 90 ? -9.579 3.475 -13.043 1.00 57.34 90 THR A N 1
ATOM 694 C CA . THR A 1 90 ? -9.277 2.674 -11.848 1.00 57.34 90 THR A CA 1
ATOM 695 C C . THR A 1 90 ? -9.040 3.620 -10.674 1.00 57.34 90 THR A C 1
ATOM 697 O O . THR A 1 90 ? -7.906 4.003 -10.407 1.00 57.34 90 THR A O 1
ATOM 700 N N . ALA A 1 91 ? -10.142 4.072 -10.076 1.00 54.00 91 ALA A N 1
ATOM 701 C CA . ALA A 1 91 ? -10.310 4.574 -8.706 1.00 54.00 91 ALA A CA 1
ATOM 702 C C . ALA A 1 91 ? -11.643 5.339 -8.667 1.00 54.00 91 ALA A C 1
ATOM 704 O O . ALA A 1 91 ? -11.800 6.356 -9.341 1.00 54.00 91 ALA A O 1
ATOM 705 N N . SER A 1 92 ? -12.611 4.838 -7.901 1.00 47.44 92 SER A N 1
ATOM 706 C CA . SER A 1 92 ? -13.788 5.602 -7.487 1.00 47.44 92 SER A CA 1
ATOM 707 C C . SER A 1 92 ? -13.737 5.673 -5.971 1.00 47.44 92 SER A C 1
ATOM 709 O O . SER A 1 92 ? -14.215 4.761 -5.305 1.00 47.44 92 SER A O 1
ATOM 711 N N . ALA A 1 93 ? -13.138 6.736 -5.433 1.00 47.28 93 ALA A N 1
ATOM 712 C CA . ALA A 1 93 ? -13.352 7.098 -4.040 1.00 47.28 93 ALA A CA 1
ATOM 713 C C . ALA A 1 93 ? -14.822 7.521 -3.924 1.00 47.28 93 ALA A C 1
ATOM 715 O O . ALA A 1 93 ? -15.215 8.598 -4.380 1.00 47.28 93 ALA A O 1
ATOM 716 N N . VAL A 1 94 ? -15.670 6.623 -3.423 1.00 42.25 94 VAL A N 1
ATOM 717 C CA . VAL A 1 94 ? -17.045 6.973 -3.067 1.00 42.25 94 VAL A CA 1
ATOM 718 C C . VAL A 1 94 ? -16.945 7.771 -1.775 1.00 42.25 94 VAL A C 1
ATOM 720 O O . VAL A 1 94 ? -16.839 7.199 -0.698 1.00 42.25 94 VAL A O 1
ATOM 723 N N . GLY A 1 95 ? -16.926 9.098 -1.902 1.00 38.38 95 GLY A N 1
ATOM 724 C CA . GLY A 1 95 ? -16.998 10.002 -0.761 1.00 38.38 95 GLY A CA 1
ATOM 725 C C . GLY A 1 95 ? -18.274 9.734 0.035 1.00 38.38 95 GLY A C 1
ATOM 726 O O . GLY A 1 95 ? -19.383 9.870 -0.490 1.00 38.38 95 GLY A O 1
ATOM 727 N N . GLY A 1 96 ? -18.109 9.327 1.292 1.00 41.66 96 GLY A N 1
ATOM 728 C CA . GLY A 1 96 ? -19.197 9.227 2.253 1.00 41.66 96 GLY A CA 1
ATOM 729 C C . GLY A 1 96 ? -19.709 10.623 2.592 1.00 41.66 96 GLY A C 1
ATOM 730 O O . GLY A 1 96 ? -18.995 11.429 3.178 1.00 41.66 96 GLY A O 1
ATOM 731 N N . SER A 1 97 ? -20.950 10.915 2.206 1.00 44.97 97 SER A N 1
ATOM 732 C CA . SER A 1 97 ? -21.691 12.062 2.724 1.00 44.97 97 SER A CA 1
ATOM 733 C C . SER A 1 97 ? -22.378 11.628 4.017 1.00 44.97 97 SER A C 1
ATOM 735 O O . SER A 1 97 ? -23.193 10.703 3.986 1.00 44.97 97 SER A O 1
ATOM 737 N N . ALA A 1 98 ? -22.058 12.298 5.123 1.00 45.66 98 ALA A N 1
ATOM 738 C CA . ALA A 1 98 ? -22.888 12.348 6.326 1.00 45.66 98 ALA A CA 1
ATOM 739 C C . ALA A 1 98 ? -23.546 13.729 6.424 1.00 45.66 98 ALA A C 1
ATOM 741 O O . ALA A 1 98 ? -22.890 14.715 6.012 1.00 45.66 98 ALA A O 1
#

Organism: NCBI:txid2487749

Foldseek 3Di:
DDLVVLVVPWDKDKDAKKKKFKDPDDDPQFPDWDDDPPTIIGIHHQVCVVVDPGPDMDIGDIDIDIHDDDDPPDPCNVVVVCVVCVVPDDDDPPDDDD

Radius of gyration: 16.02 Å; chains: 1; bounding box: 41×25×38 Å